Protein AF-A0A5C6MHR3-F1 (afdb_monomer_lite)

InterPro domains:
  IPR046888 Prokaryotic YEATS domain [PF20305] (13-64)

Organism: NCBI:txid1653850

Sequence (77 aa):
MTVKTHATAEPGASAVFYLHPTFRNPVREVALEDGIATLVVRAWGSFTVGVVLAGGRQQLELDLAELPDVSQSFRER

Structure (mmCIF, N/CA/C/O backbone):
data_AF-A0A5C6MHR3-F1
#
_entry.id   AF-A0A5C6MHR3-F1
#
loop_
_atom_site.group_PDB
_atom_site.id
_atom_site.type_symbol
_atom_site.label_atom_id
_atom_site.label_alt_id
_atom_site.label_comp_id
_atom_site.label_asym_id
_atom_site.label_entity_id
_atom_site.label_seq_id
_atom_site.pdbx_PDB_ins_code
_atom_site.Cartn_x
_atom_site.Cartn_y
_atom_site.Cartn_z
_atom_site.occupancy
_atom_site.B_iso_or_equiv
_atom_site.auth_seq_id
_atom_site.auth_comp_id
_atom_site.auth_asym_id
_atom_site.auth_atom_id
_atom_site.pdbx_PDB_model_num
ATOM 1 N N . MET A 1 1 ? -3.791 -8.343 -8.413 1.00 51.75 1 MET A N 1
ATOM 2 C CA . MET A 1 1 ? -2.956 -8.812 -7.293 1.00 51.75 1 MET A CA 1
ATOM 3 C C . MET A 1 1 ? -3.637 -8.398 -6.001 1.00 51.75 1 MET A C 1
ATOM 5 O O . MET A 1 1 ? -4.119 -7.272 -5.951 1.00 51.75 1 MET A O 1
ATOM 9 N N . THR A 1 2 ? -3.736 -9.303 -5.029 1.00 44.03 2 THR A N 1
ATOM 10 C CA . THR A 1 2 ? -4.455 -9.092 -3.763 1.00 44.03 2 THR A CA 1
ATOM 11 C C . THR A 1 2 ? -3.450 -9.233 -2.629 1.00 44.03 2 THR A C 1
ATOM 13 O O . THR A 1 2 ? -2.906 -10.317 -2.442 1.00 44.03 2 THR A O 1
ATOM 16 N N . VAL A 1 3 ? -3.186 -8.152 -1.896 1.00 51.50 3 VAL A N 1
ATOM 17 C CA . VAL A 1 3 ? -2.398 -8.202 -0.656 1.00 51.50 3 VAL A CA 1
ATOM 18 C C . VAL A 1 3 ? -3.359 -8.556 0.479 1.00 51.50 3 VAL A C 1
ATOM 20 O O . VAL A 1 3 ? -4.395 -7.908 0.601 1.00 51.50 3 VAL A O 1
ATOM 23 N N . LYS A 1 4 ? -3.054 -9.598 1.263 1.00 52.28 4 LYS A N 1
ATOM 24 C CA . LYS A 1 4 ? -3.811 -9.983 2.464 1.00 52.28 4 LYS A CA 1
ATOM 25 C C . LYS A 1 4 ? -2.883 -9.907 3.670 1.00 52.28 4 LYS A C 1
ATOM 27 O O . LYS A 1 4 ? -1.923 -10.666 3.748 1.00 52.28 4 LYS A O 1
ATOM 32 N N . THR A 1 5 ? -3.159 -9.003 4.598 1.00 56.69 5 THR A N 1
ATOM 33 C CA . THR A 1 5 ? -2.503 -8.957 5.909 1.00 56.69 5 THR A CA 1
ATOM 34 C C . THR A 1 5 ? -3.438 -9.576 6.945 1.00 56.69 5 THR A C 1
ATOM 36 O O . THR A 1 5 ? -4.630 -9.297 6.921 1.00 56.69 5 THR A O 1
ATOM 39 N N . HIS A 1 6 ? -2.921 -10.446 7.819 1.00 48.66 6 HIS A N 1
ATOM 40 C CA . HIS A 1 6 ? -3.663 -11.004 8.954 1.00 48.66 6 HIS A CA 1
ATOM 41 C C . HIS A 1 6 ? -3.194 -10.306 10.231 1.00 48.66 6 HIS A C 1
ATOM 43 O O . HIS A 1 6 ? -2.105 -10.589 10.729 1.00 48.66 6 HIS A O 1
ATOM 49 N N . ALA A 1 7 ? -4.005 -9.390 10.750 1.00 54.50 7 ALA A N 1
ATOM 50 C CA . ALA A 1 7 ? -3.813 -8.783 12.062 1.00 54.50 7 ALA A CA 1
ATOM 51 C C . ALA A 1 7 ? -5.140 -8.829 12.826 1.00 54.50 7 ALA A C 1
ATOM 53 O O . ALA A 1 7 ? -6.196 -8.582 12.243 1.00 54.50 7 ALA A O 1
ATOM 54 N N . THR A 1 8 ? -5.102 -9.150 14.122 1.00 52.72 8 THR A N 1
ATOM 55 C CA . THR A 1 8 ? -6.277 -9.041 14.998 1.00 52.72 8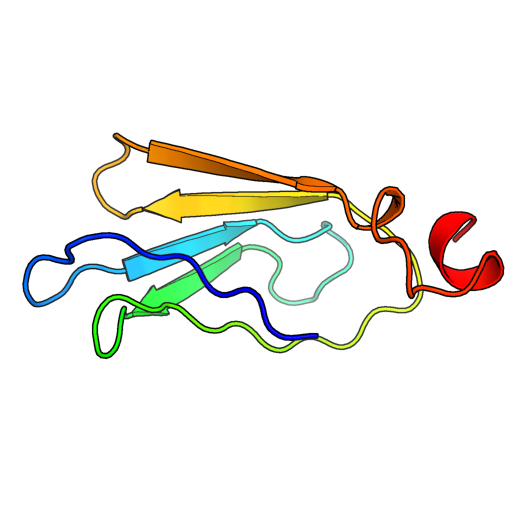 THR A CA 1
ATOM 56 C C . THR A 1 8 ? -6.624 -7.559 15.110 1.00 52.72 8 THR A C 1
ATOM 58 O O . THR A 1 8 ? -5.929 -6.796 15.775 1.00 52.72 8 THR A O 1
ATOM 61 N N . ALA A 1 9 ? -7.625 -7.137 14.349 1.00 55.38 9 ALA A N 1
ATOM 62 C CA . ALA A 1 9 ? -7.955 -5.741 14.136 1.00 55.38 9 ALA A CA 1
ATOM 63 C C . ALA A 1 9 ? -8.983 -5.276 15.170 1.00 55.38 9 ALA A C 1
ATOM 65 O O . ALA A 1 9 ? -10.073 -5.841 15.250 1.00 55.38 9 ALA A O 1
ATOM 66 N N . GLU A 1 10 ? -8.657 -4.238 15.939 1.00 62.81 10 GLU A N 1
ATOM 67 C CA . GLU A 1 10 ? -9.664 -3.506 16.711 1.00 62.81 10 GLU A CA 1
ATOM 68 C C . GLU A 1 10 ? -10.734 -2.932 15.754 1.00 62.81 10 GLU A C 1
ATOM 70 O O . GLU A 1 10 ? -10.402 -2.565 14.618 1.00 62.81 10 GLU A O 1
ATOM 75 N N . PRO A 1 11 ? -12.009 -2.816 16.170 1.00 59.62 11 PRO A N 1
ATOM 76 C CA . PRO A 1 11 ? -13.041 -2.167 15.366 1.00 59.62 11 PRO A CA 1
ATOM 77 C C . PRO A 1 11 ? -12.599 -0.759 14.933 1.00 59.62 11 PRO A C 1
ATOM 79 O O . PRO A 1 11 ? -12.290 0.086 15.770 1.00 59.62 11 PRO A O 1
ATOM 82 N N . GLY A 1 12 ? -12.561 -0.507 13.621 1.00 67.12 12 GLY A N 1
ATOM 83 C CA . GLY A 1 12 ? -12.083 0.760 13.052 1.00 67.12 12 GLY A CA 1
ATOM 84 C C . GLY A 1 12 ? -10.588 0.805 12.712 1.00 67.12 12 GLY A C 1
ATOM 85 O O . GLY A 1 12 ? -10.098 1.860 12.316 1.00 67.12 12 GLY A O 1
ATOM 86 N N . ALA A 1 13 ? -9.857 -0.308 12.829 1.00 81.94 13 ALA A N 1
ATOM 87 C CA . ALA A 1 13 ? -8.487 -0.387 12.337 1.00 81.94 13 ALA A CA 1
ATOM 88 C C . ALA A 1 13 ? -8.424 -0.257 10.804 1.00 81.94 13 ALA A C 1
ATOM 90 O O . ALA A 1 13 ? -9.270 -0.776 10.070 1.00 81.94 13 ALA A O 1
ATOM 91 N N . SER A 1 14 ? -7.369 0.391 10.318 1.00 89.56 14 SER A N 1
ATOM 92 C CA . SER A 1 14 ? -7.066 0.546 8.896 1.00 89.56 14 SER A CA 1
ATOM 93 C C . SER A 1 14 ? -5.599 0.214 8.609 1.00 89.56 14 SER A C 1
ATOM 95 O O . SER A 1 14 ? -4.752 0.175 9.505 1.00 89.56 14 SER A O 1
ATOM 97 N N . ALA A 1 15 ? -5.295 -0.058 7.344 1.00 91.50 15 ALA A N 1
ATOM 98 C CA . ALA A 1 15 ? -3.947 -0.201 6.821 1.00 91.50 15 ALA A CA 1
ATOM 99 C C . ALA A 1 15 ? -3.672 0.920 5.816 1.00 91.50 15 ALA A C 1
ATOM 101 O O . ALA A 1 15 ? -4.471 1.172 4.912 1.00 91.50 15 ALA A O 1
ATOM 102 N N . VAL A 1 16 ? -2.523 1.571 5.955 1.00 93.31 16 VAL A N 1
ATOM 103 C CA . VAL A 1 16 ? -2.023 2.587 5.033 1.00 93.31 16 VAL A CA 1
ATOM 104 C C . VAL A 1 16 ? -1.027 1.930 4.090 1.00 93.31 16 VAL A C 1
ATOM 106 O O . VAL A 1 16 ? 0.034 1.476 4.510 1.00 93.31 16 VAL A O 1
ATOM 109 N N . PHE A 1 17 ? -1.380 1.880 2.811 1.00 93.50 17 PHE A N 1
ATOM 110 C CA . PHE A 1 17 ? -0.546 1.380 1.729 1.00 93.50 17 PHE A CA 1
ATOM 111 C C . PHE A 1 17 ? 0.246 2.526 1.102 1.00 93.50 17 PHE A C 1
ATOM 113 O O . PHE A 1 17 ? -0.328 3.548 0.722 1.00 93.50 17 PHE A O 1
ATOM 120 N N . TYR A 1 18 ? 1.545 2.310 0.933 1.00 94.25 18 TYR A N 1
ATOM 121 C CA . TYR A 1 18 ? 2.488 3.181 0.246 1.00 94.25 18 TYR A CA 1
ATOM 122 C C . TYR A 1 18 ? 2.911 2.497 -1.054 1.00 94.25 18 TYR A C 1
ATOM 124 O O . TYR A 1 18 ? 3.612 1.486 -1.051 1.00 94.25 18 TYR A O 1
ATOM 132 N N . LEU A 1 19 ? 2.427 3.032 -2.169 1.00 94.69 19 LEU A N 1
ATOM 133 C CA . LEU A 1 19 ? 2.721 2.587 -3.526 1.00 94.69 19 LEU A CA 1
ATOM 134 C C . LEU A 1 19 ? 3.815 3.458 -4.150 1.00 94.69 19 LEU A C 1
ATOM 136 O O . LEU A 1 19 ? 4.135 4.542 -3.660 1.00 94.69 19 LEU A O 1
ATOM 140 N N . HIS A 1 20 ? 4.318 3.021 -5.302 1.00 93.56 20 HIS A N 1
ATOM 141 C CA . HIS A 1 20 ? 5.258 3.801 -6.098 1.00 93.56 20 HIS A CA 1
ATOM 142 C C . HIS A 1 20 ? 4.713 5.219 -6.436 1.00 93.56 20 HIS A C 1
ATOM 144 O O . HIS A 1 20 ? 3.519 5.368 -6.718 1.00 93.56 20 HIS A O 1
ATOM 150 N N . PRO A 1 21 ? 5.548 6.277 -6.489 1.00 93.62 21 PRO A N 1
ATOM 151 C CA . PRO A 1 21 ? 5.080 7.653 -6.717 1.00 93.62 21 PRO A CA 1
ATOM 152 C C . PRO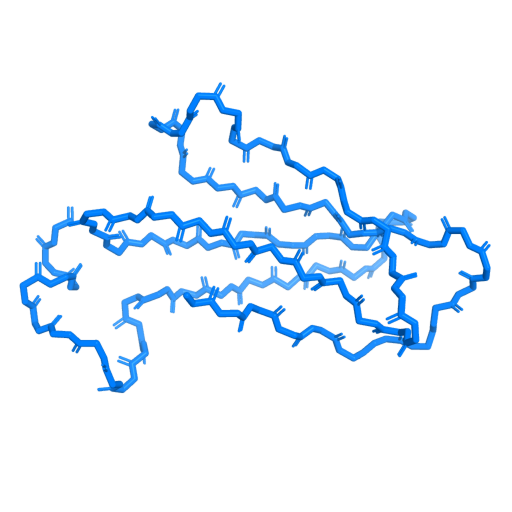 A 1 21 ? 4.376 7.907 -8.060 1.00 93.62 21 PRO A C 1
ATOM 154 O O . PRO A 1 21 ? 3.699 8.918 -8.218 1.00 93.62 21 PRO A O 1
ATOM 157 N N . THR A 1 22 ? 4.515 7.007 -9.039 1.00 94.12 22 THR A N 1
ATOM 158 C CA . THR A 1 22 ? 3.844 7.123 -10.349 1.00 94.12 22 THR A CA 1
ATOM 159 C C . THR A 1 22 ? 2.344 6.834 -10.296 1.00 94.12 22 THR A C 1
ATOM 161 O O . THR A 1 22 ? 1.622 7.140 -11.247 1.00 94.12 22 THR A O 1
ATOM 164 N N . PHE A 1 23 ? 1.837 6.254 -9.205 1.00 93.56 23 PHE A N 1
ATOM 165 C CA . PHE A 1 23 ? 0.401 6.111 -9.001 1.00 93.56 23 PHE A CA 1
ATOM 166 C C . PHE A 1 23 ? -0.228 7.475 -8.689 1.00 93.56 23 PHE A C 1
ATOM 168 O O . PHE A 1 23 ? 0.259 8.208 -7.839 1.00 93.56 23 PHE A O 1
ATOM 175 N N . ARG A 1 24 ? -1.380 7.791 -9.303 1.00 91.81 24 ARG A N 1
ATOM 176 C CA . ARG A 1 24 ? -2.107 9.062 -9.066 1.00 91.81 24 ARG A CA 1
ATOM 177 C C . ARG A 1 24 ? -2.462 9.303 -7.592 1.00 91.81 24 ARG A C 1
ATOM 179 O O . ARG A 1 24 ? -2.562 10.446 -7.168 1.00 91.81 24 ARG A O 1
ATOM 186 N N . ASN A 1 25 ? -2.696 8.228 -6.843 1.00 93.12 25 ASN A N 1
ATOM 187 C CA . ASN A 1 25 ? -2.869 8.270 -5.396 1.00 93.12 25 ASN A CA 1
ATOM 188 C C . ASN A 1 25 ? -1.967 7.190 -4.776 1.00 93.12 25 ASN A C 1
ATOM 190 O O . ASN A 1 25 ? -2.407 6.031 -4.708 1.00 93.12 25 ASN A O 1
ATOM 194 N N . PRO A 1 26 ? -0.706 7.534 -4.451 1.00 94.69 26 PRO A N 1
ATOM 195 C CA . PRO A 1 26 ? 0.296 6.570 -4.020 1.00 94.69 26 PRO A CA 1
ATOM 196 C C . PRO A 1 26 ? 0.145 6.187 -2.545 1.00 94.69 26 PRO A C 1
ATOM 198 O O . PRO A 1 26 ? 0.621 5.131 -2.157 1.00 94.69 26 PRO A O 1
ATOM 201 N N . VAL A 1 27 ? -0.559 6.987 -1.737 1.00 95.38 27 VAL A N 1
ATOM 202 C CA . VAL A 1 27 ? -0.867 6.665 -0.337 1.00 95.38 27 VAL A CA 1
ATOM 203 C C . VAL A 1 27 ? -2.355 6.359 -0.217 1.00 95.38 27 VAL A C 1
ATOM 205 O O . VAL A 1 27 ? -3.194 7.180 -0.586 1.00 95.38 27 VAL A O 1
ATOM 208 N N . ARG A 1 28 ? -2.703 5.161 0.255 1.00 94.38 28 ARG A N 1
ATOM 209 C CA . ARG A 1 28 ? -4.099 4.715 0.349 1.00 94.38 28 ARG A CA 1
ATOM 210 C C . ARG A 1 28 ? -4.377 4.079 1.693 1.00 94.38 28 ARG A C 1
ATOM 212 O O . ARG A 1 28 ? -3.765 3.075 2.031 1.00 94.38 28 ARG A O 1
ATOM 219 N N . GLU A 1 29 ? -5.336 4.631 2.414 1.00 93.31 29 GLU A N 1
ATOM 220 C CA . GLU A 1 29 ? -5.856 4.033 3.635 1.00 93.31 29 GLU A CA 1
ATOM 221 C C . GLU A 1 29 ? -7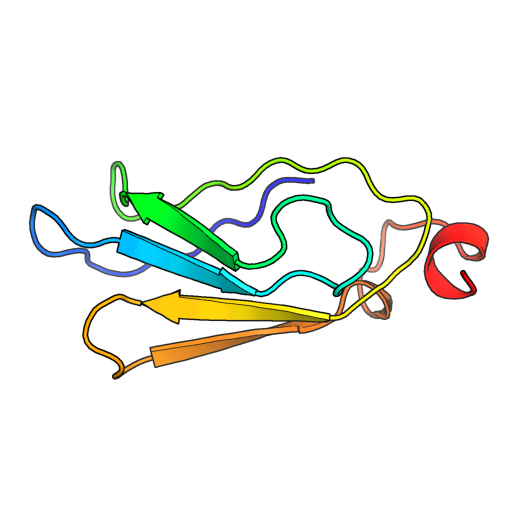.041 3.119 3.306 1.00 93.31 29 GLU 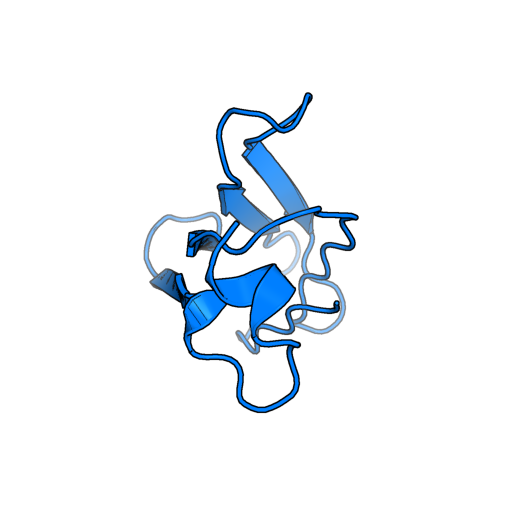A C 1
ATOM 223 O O . GLU A 1 29 ? -7.934 3.496 2.544 1.00 93.31 29 GLU A O 1
ATOM 228 N N . VAL A 1 30 ? -7.021 1.901 3.841 1.00 92.31 30 VAL A N 1
ATOM 229 C CA . VAL A 1 30 ? -8.049 0.876 3.629 1.00 92.31 30 VAL A CA 1
ATOM 230 C C . VAL A 1 30 ? -8.442 0.308 4.987 1.00 92.31 30 VAL A C 1
ATOM 232 O O . VAL A 1 30 ? -7.578 -0.149 5.733 1.00 92.31 30 VAL A O 1
ATOM 235 N N . ALA A 1 31 ? -9.733 0.340 5.314 1.00 90.00 31 ALA A N 1
ATOM 236 C CA . ALA A 1 31 ? -10.250 -0.275 6.532 1.00 90.00 31 ALA A CA 1
ATOM 237 C C . ALA A 1 31 ? -10.018 -1.794 6.520 1.00 90.00 31 ALA A C 1
ATOM 239 O O . ALA A 1 31 ? -10.033 -2.424 5.461 1.00 90.00 31 ALA A O 1
ATOM 240 N N . LEU A 1 32 ? -9.798 -2.379 7.696 1.00 87.62 32 LEU A N 1
ATOM 241 C CA . LEU A 1 32 ? -9.758 -3.828 7.834 1.00 87.62 32 LEU A CA 1
ATOM 242 C C . LEU A 1 32 ? -11.194 -4.362 7.895 1.00 87.62 32 LEU A C 1
ATOM 244 O O . LEU A 1 32 ? -11.996 -3.916 8.712 1.00 87.62 32 LEU A O 1
ATOM 248 N N . GLU A 1 33 ? -11.485 -5.355 7.062 1.00 87.12 33 GLU A N 1
ATOM 249 C CA . GLU A 1 33 ? -12.716 -6.146 7.086 1.00 87.12 33 GLU A CA 1
ATOM 250 C C . GLU A 1 33 ? -12.329 -7.584 7.448 1.00 87.12 33 GLU A C 1
ATOM 252 O O . GLU A 1 33 ? -11.451 -8.169 6.813 1.00 87.12 33 GLU A O 1
ATOM 257 N N . ASP A 1 34 ? -12.899 -8.128 8.528 1.00 84.50 34 ASP A N 1
ATOM 258 C CA . ASP A 1 34 ? -12.545 -9.452 9.072 1.00 84.50 34 ASP A CA 1
ATOM 259 C C . ASP A 1 34 ? -11.027 -9.660 9.282 1.00 84.50 34 ASP A C 1
ATOM 261 O O . ASP A 1 34 ? -10.468 -10.732 9.043 1.00 84.50 34 ASP A O 1
ATOM 265 N N . GLY A 1 35 ? -10.334 -8.603 9.726 1.00 80.88 35 GLY A N 1
ATOM 266 C CA . GLY A 1 35 ? -8.887 -8.616 9.967 1.00 80.88 35 GLY A CA 1
ATOM 267 C C . GLY A 1 35 ? -8.024 -8.532 8.705 1.00 80.88 35 GLY A C 1
ATOM 268 O O . GLY A 1 35 ? -6.811 -8.712 8.806 1.00 80.88 35 GLY A O 1
ATOM 269 N N . ILE A 1 36 ? -8.624 -8.253 7.540 1.00 85.31 36 ILE A N 1
ATOM 270 C CA . ILE A 1 36 ? -7.951 -8.180 6.239 1.00 85.31 36 ILE A CA 1
ATOM 271 C C . ILE A 1 36 ? -8.163 -6.798 5.613 1.00 85.31 36 ILE A C 1
ATOM 273 O O . ILE A 1 36 ? -9.290 -6.351 5.427 1.00 85.31 36 ILE A O 1
ATOM 277 N N . ALA A 1 37 ? -7.077 -6.143 5.201 1.00 89.75 37 ALA A N 1
ATOM 278 C CA . ALA A 1 37 ? -7.137 -4.976 4.319 1.00 89.75 37 ALA A CA 1
ATOM 279 C C . ALA A 1 37 ? -6.767 -5.386 2.888 1.00 89.75 37 ALA A C 1
ATOM 281 O O . ALA A 1 37 ? -5.704 -5.966 2.667 1.00 89.75 37 ALA A O 1
ATOM 282 N N . THR A 1 38 ? -7.624 -5.072 1.911 1.00 92.00 38 THR A N 1
ATOM 283 C CA . THR A 1 38 ? -7.413 -5.442 0.502 1.00 92.00 38 THR A CA 1
ATOM 284 C C . THR A 1 38 ? -7.251 -4.213 -0.385 1.00 92.00 38 THR A C 1
ATOM 286 O O . THR A 1 38 ? -8.164 -3.402 -0.518 1.00 92.00 38 THR A O 1
ATOM 289 N N . LEU A 1 39 ? -6.116 -4.121 -1.082 1.00 91.56 39 LEU A N 1
ATOM 290 C CA . LEU A 1 39 ? -5.877 -3.116 -2.116 1.00 91.56 39 LEU A CA 1
ATOM 291 C C . LEU A 1 39 ? -5.670 -3.781 -3.482 1.00 91.56 39 LEU A C 1
ATOM 293 O O . LEU A 1 39 ? -4.790 -4.624 -3.647 1.00 91.56 39 LEU A O 1
ATOM 297 N N . VAL A 1 40 ? -6.455 -3.360 -4.481 1.00 91.50 40 VAL A N 1
ATOM 298 C CA . VAL A 1 40 ? -6.333 -3.816 -5.874 1.00 91.50 40 VAL A CA 1
ATOM 299 C C . VAL A 1 40 ? -5.819 -2.677 -6.748 1.00 91.50 40 VAL A C 1
ATOM 301 O O . VAL A 1 40 ? -6.446 -1.622 -6.858 1.00 91.50 40 VAL A O 1
ATOM 304 N N . VAL A 1 41 ? -4.684 -2.904 -7.408 1.00 89.81 41 VAL A N 1
ATOM 305 C CA . VAL A 1 41 ? -4.065 -1.953 -8.341 1.00 89.81 41 VAL A CA 1
ATOM 306 C C . VAL A 1 41 ? -3.648 -2.644 -9.638 1.00 89.81 41 VAL A C 1
ATOM 308 O O . VAL A 1 41 ? -3.415 -3.854 -9.671 1.00 89.81 41 VAL A O 1
ATOM 311 N N . ARG A 1 42 ? -3.559 -1.862 -10.718 1.00 90.06 42 ARG A N 1
ATOM 312 C CA . ARG A 1 42 ? -2.919 -2.266 -11.975 1.00 90.06 42 ARG A CA 1
ATOM 313 C C . ARG A 1 42 ? -1.552 -1.601 -12.055 1.00 90.06 42 ARG A C 1
ATOM 315 O O . ARG A 1 42 ? -1.460 -0.397 -11.830 1.00 90.06 42 ARG A O 1
ATOM 322 N N . ALA A 1 43 ? -0.531 -2.378 -12.389 1.00 87.12 43 ALA A N 1
ATOM 323 C CA . ALA A 1 43 ? 0.848 -1.929 -12.495 1.00 87.12 43 ALA A CA 1
ATOM 324 C C . ALA A 1 43 ? 1.499 -2.491 -13.760 1.00 87.12 43 ALA A C 1
ATOM 326 O O . ALA A 1 43 ? 1.074 -3.531 -14.262 1.00 87.12 43 ALA A O 1
ATOM 327 N N . TRP A 1 44 ? 2.524 -1.797 -14.246 1.00 85.88 44 TRP A N 1
ATOM 328 C CA . TRP A 1 44 ? 3.273 -2.159 -15.456 1.00 85.88 44 TRP A CA 1
ATOM 329 C C . TRP A 1 44 ? 4.700 -2.635 -15.167 1.00 85.88 44 TRP A C 1
ATOM 331 O O . TRP A 1 44 ? 5.396 -3.040 -16.092 1.00 85.88 44 TRP A O 1
ATOM 341 N N . GLY A 1 45 ? 5.110 -2.578 -13.904 1.00 85.56 45 GLY A N 1
ATOM 342 C CA . GLY A 1 45 ? 6.422 -2.974 -13.423 1.00 85.56 45 GLY A CA 1
ATOM 343 C C . GLY A 1 45 ? 6.367 -3.316 -11.943 1.00 85.56 45 GLY A C 1
ATOM 344 O O . GLY A 1 45 ? 5.325 -3.129 -11.293 1.00 85.56 45 GLY A O 1
ATOM 345 N N . SER A 1 46 ? 7.476 -3.838 -11.444 1.00 86.12 46 SER A N 1
ATOM 346 C CA . SER A 1 46 ? 7.626 -4.241 -10.053 1.00 86.12 46 SER A CA 1
ATOM 347 C C . SER A 1 46 ? 8.073 -3.060 -9.200 1.00 86.12 46 SER A C 1
ATOM 349 O O . SER A 1 46 ? 8.721 -2.127 -9.663 1.00 86.12 46 SER A O 1
ATOM 351 N N . PHE A 1 47 ? 7.645 -3.056 -7.949 1.00 86.94 47 PHE A N 1
ATOM 352 C CA . PHE A 1 47 ? 7.991 -2.035 -6.974 1.00 86.94 47 PHE A CA 1
ATOM 353 C C . PHE A 1 47 ? 7.724 -2.595 -5.588 1.00 86.94 47 PHE A C 1
ATOM 355 O O . PHE A 1 47 ? 6.947 -3.535 -5.431 1.00 86.94 47 PHE A O 1
ATOM 362 N N . THR A 1 48 ? 8.303 -1.971 -4.580 1.00 90.25 48 THR A N 1
ATOM 363 C CA . THR A 1 48 ? 8.003 -2.284 -3.190 1.00 90.25 48 THR A CA 1
ATOM 364 C C . THR A 1 48 ? 6.691 -1.632 -2.759 1.00 90.25 48 THR A C 1
ATOM 366 O O . THR A 1 48 ? 6.471 -0.439 -2.981 1.00 90.25 48 THR A O 1
ATOM 369 N N . VAL A 1 49 ? 5.821 -2.402 -2.108 1.00 90.62 49 VAL A N 1
ATOM 370 C CA . VAL A 1 49 ? 4.635 -1.897 -1.409 1.00 90.62 49 VAL A CA 1
ATOM 371 C C . VAL A 1 49 ? 4.933 -1.838 0.084 1.00 90.62 49 VAL A C 1
ATOM 373 O O . VAL A 1 49 ? 5.147 -2.870 0.719 1.00 90.62 49 VAL A O 1
ATOM 376 N N . GLY A 1 50 ? 4.893 -0.637 0.656 1.00 90.75 50 GLY A N 1
ATOM 377 C CA . GLY A 1 50 ? 4.901 -0.455 2.107 1.00 90.75 50 GLY A CA 1
ATOM 378 C C . GLY A 1 50 ? 3.483 -0.527 2.671 1.00 90.75 50 GLY A C 1
ATOM 379 O O . GLY A 1 50 ? 2.546 -0.017 2.057 1.00 90.75 50 GLY A O 1
ATOM 380 N N . VAL A 1 51 ? 3.305 -1.131 3.843 1.00 91.69 51 VAL A N 1
ATOM 381 C CA . VAL A 1 51 ? 2.023 -1.187 4.556 1.00 91.69 51 VAL A CA 1
ATOM 382 C C . VAL A 1 51 ? 2.239 -0.884 6.032 1.00 91.69 51 VAL A C 1
ATOM 384 O O . VAL A 1 51 ? 3.098 -1.477 6.678 1.00 91.69 51 VAL A O 1
ATOM 387 N N . VAL A 1 52 ? 1.431 0.013 6.589 1.00 89.88 52 VAL A N 1
ATOM 388 C CA . VAL A 1 52 ? 1.452 0.354 8.017 1.00 89.88 52 VAL A CA 1
ATOM 389 C C . VAL A 1 52 ? 0.053 0.189 8.592 1.00 89.88 52 VAL A C 1
ATOM 391 O O . VAL A 1 52 ? -0.901 0.718 8.031 1.00 89.88 52 VAL A O 1
ATOM 394 N N . LEU A 1 53 ? -0.092 -0.513 9.717 1.00 87.00 53 LEU A N 1
ATOM 395 C CA . LEU A 1 53 ? -1.364 -0.514 10.450 1.00 87.00 53 LEU A CA 1
ATOM 396 C C . LEU A 1 53 ? -1.551 0.833 11.158 1.00 87.00 53 LEU A C 1
ATOM 398 O O . LEU A 1 53 ? -0.633 1.324 11.825 1.00 87.00 53 LEU A O 1
ATOM 402 N N . ALA A 1 54 ? -2.734 1.432 11.028 1.00 69.88 54 ALA A N 1
ATOM 403 C CA . ALA A 1 54 ? -3.069 2.677 11.706 1.00 69.88 54 ALA A CA 1
ATOM 404 C C . ALA A 1 54 ? -2.895 2.509 13.224 1.00 69.88 54 ALA A C 1
ATOM 406 O O . ALA A 1 54 ? -3.396 1.564 13.829 1.00 69.88 54 ALA A O 1
ATOM 407 N N . GLY A 1 55 ? -2.091 3.393 13.823 1.00 65.62 55 GLY A N 1
ATOM 408 C CA . GLY A 1 55 ? -1.544 3.228 15.178 1.00 65.62 55 GLY A CA 1
ATOM 409 C C . GLY A 1 55 ? -0.035 2.940 15.216 1.00 65.62 55 GLY A C 1
ATOM 410 O O . GLY A 1 55 ? 0.560 2.945 16.292 1.00 65.62 55 GLY A O 1
ATOM 411 N N . GLY A 1 56 ? 0.601 2.735 14.055 1.00 58.16 56 GLY A N 1
ATOM 412 C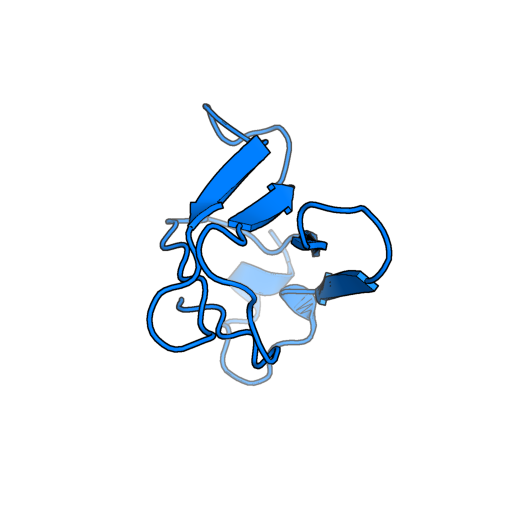 CA . GLY A 1 56 ? 2.046 2.906 13.838 1.00 58.16 56 GLY A CA 1
ATOM 413 C C . GLY A 1 56 ? 2.963 1.813 14.395 1.00 58.16 56 GLY A C 1
ATOM 414 O O . GLY A 1 56 ? 4.180 1.946 14.303 1.00 58.16 56 GLY A O 1
ATOM 415 N N . ARG A 1 57 ? 2.419 0.738 14.976 1.00 63.91 57 ARG A N 1
ATOM 416 C CA . ARG A 1 57 ? 3.228 -0.290 15.661 1.00 63.91 57 ARG A CA 1
ATOM 417 C C . ARG A 1 57 ? 3.718 -1.431 14.774 1.00 63.91 57 ARG A C 1
ATOM 419 O O . ARG A 1 57 ? 4.644 -2.123 15.178 1.00 63.91 57 ARG A O 1
ATOM 426 N N . GLN A 1 58 ? 3.116 -1.649 13.607 1.00 71.12 58 GLN A N 1
ATOM 427 C CA . GLN A 1 58 ? 3.547 -2.688 12.671 1.00 71.12 58 GLN A CA 1
ATOM 428 C C . GLN A 1 58 ? 3.700 -2.112 11.268 1.00 71.12 58 GLN A C 1
ATOM 430 O O . GLN A 1 58 ? 2.773 -1.494 10.738 1.00 71.12 58 GLN A O 1
ATOM 435 N N . GLN A 1 59 ? 4.878 -2.340 10.694 1.00 76.31 59 GLN A N 1
ATOM 436 C CA . GLN A 1 59 ? 5.220 -2.017 9.316 1.00 76.31 59 GLN A CA 1
ATOM 437 C C . GLN A 1 59 ? 5.510 -3.329 8.592 1.00 76.31 59 GLN A C 1
ATOM 439 O O . GLN A 1 59 ? 6.231 -4.177 9.117 1.00 76.31 59 GLN A O 1
ATOM 444 N N . LEU A 1 60 ? 4.915 -3.504 7.420 1.00 80.38 60 LEU A N 1
ATOM 445 C CA . LEU A 1 60 ? 5.202 -4.604 6.514 1.00 80.38 60 LEU A CA 1
ATOM 446 C C . LEU A 1 60 ? 5.688 -4.026 5.192 1.00 80.38 60 LEU A C 1
ATOM 448 O O . LEU A 1 60 ? 5.153 -3.034 4.698 1.00 80.38 60 LEU A O 1
ATOM 452 N N . GLU A 1 61 ? 6.673 -4.687 4.610 1.00 80.62 61 GLU A N 1
ATOM 453 C CA . GLU A 1 61 ? 7.197 -4.379 3.291 1.00 80.62 61 GLU A CA 1
ATOM 454 C C . GLU A 1 61 ? 7.022 -5.614 2.409 1.00 80.62 61 GLU A C 1
ATOM 456 O O . GLU A 1 61 ? 7.317 -6.731 2.835 1.00 80.62 61 GLU A O 1
ATOM 461 N N . LEU A 1 62 ? 6.490 -5.418 1.204 1.00 82.19 62 LEU A N 1
ATOM 462 C CA . LEU A 1 62 ? 6.363 -6.461 0.196 1.00 82.19 62 LEU A CA 1
ATOM 463 C C . LEU A 1 62 ? 7.066 -6.005 -1.079 1.00 82.19 62 LEU A C 1
ATOM 465 O O . LEU A 1 62 ? 6.576 -5.101 -1.759 1.00 82.19 62 LEU A O 1
ATOM 469 N N . ASP A 1 63 ? 8.170 -6.659 -1.423 1.00 82.88 63 ASP A N 1
ATOM 470 C CA . ASP A 1 63 ? 8.822 -6.475 -2.715 1.00 82.88 63 ASP A CA 1
ATOM 471 C C . ASP A 1 63 ? 8.142 -7.344 -3.783 1.00 82.88 63 ASP A C 1
ATOM 473 O O . ASP A 1 63 ? 8.101 -8.574 -3.704 1.00 82.88 63 ASP A O 1
ATOM 477 N N . LEU A 1 64 ? 7.576 -6.698 -4.803 1.00 80.19 64 LEU A N 1
ATOM 478 C CA . LEU A 1 64 ? 6.917 -7.397 -5.902 1.00 80.19 64 LEU A CA 1
ATOM 479 C C . LEU A 1 64 ? 7.897 -8.049 -6.879 1.00 80.19 64 LEU A C 1
ATOM 481 O O . LEU A 1 64 ? 7.476 -8.911 -7.655 1.00 80.19 64 LEU A O 1
ATOM 485 N N . ALA A 1 65 ? 9.176 -7.670 -6.849 1.00 80.62 65 ALA A N 1
ATOM 486 C CA . ALA A 1 65 ? 10.216 -8.313 -7.640 1.00 80.62 65 ALA A CA 1
ATOM 487 C C . ALA A 1 65 ? 10.511 -9.744 -7.155 1.00 80.62 65 ALA A C 1
ATOM 489 O O . ALA A 1 65 ? 10.917 -10.587 -7.955 1.00 80.62 65 ALA A O 1
ATOM 490 N N . GLU A 1 66 ? 10.242 -10.053 -5.883 1.00 81.31 66 GLU A N 1
ATOM 491 C CA . GLU A 1 66 ? 10.492 -11.372 -5.285 1.00 81.31 66 GLU A CA 1
ATOM 492 C C . GLU A 1 66 ? 9.349 -12.377 -5.498 1.00 81.31 66 GLU A C 1
ATOM 494 O O . GLU A 1 66 ? 9.472 -13.553 -5.148 1.00 81.31 66 GLU A O 1
ATOM 499 N N . LEU A 1 67 ? 8.225 -11.954 -6.089 1.00 80.62 67 LEU A N 1
ATOM 500 C CA . LEU A 1 67 ? 7.094 -12.853 -6.304 1.00 80.62 67 LEU A CA 1
ATOM 501 C C . LEU A 1 67 ? 7.461 -13.972 -7.305 1.00 80.62 67 LEU A C 1
ATOM 503 O O . LEU A 1 67 ? 7.950 -13.686 -8.405 1.00 80.62 67 LEU A O 1
ATOM 507 N N . PRO A 1 68 ? 7.197 -15.253 -6.978 1.00 79.12 68 PRO A N 1
ATOM 508 C CA . PRO A 1 68 ? 7.593 -16.372 -7.834 1.00 79.12 68 PRO A CA 1
ATOM 509 C C . PRO A 1 68 ? 6.799 -16.412 -9.149 1.00 79.12 68 PRO A C 1
ATOM 511 O O . PRO A 1 68 ? 7.368 -16.695 -10.203 1.00 79.12 68 PRO A O 1
ATOM 514 N N . ASP A 1 69 ? 5.520 -16.028 -9.107 1.00 82.12 69 ASP A N 1
ATOM 515 C CA . ASP A 1 69 ? 4.558 -16.213 -10.204 1.00 82.12 69 ASP A CA 1
ATOM 516 C C . ASP A 1 69 ? 4.368 -14.977 -11.109 1.00 82.12 69 ASP A C 1
ATOM 518 O O . ASP A 1 69 ? 3.386 -14.885 -11.849 1.00 82.12 69 ASP A O 1
ATOM 522 N N . VAL A 1 70 ? 5.280 -13.999 -11.068 1.00 80.25 70 VAL A N 1
ATOM 523 C CA . VAL A 1 70 ? 5.250 -12.839 -11.984 1.00 80.25 70 VAL A CA 1
ATOM 524 C C . VAL A 1 70 ? 6.217 -13.023 -13.157 1.00 80.25 70 VAL A C 1
ATOM 526 O O . VAL A 1 70 ? 7.246 -13.692 -13.045 1.00 80.25 70 VAL A O 1
ATOM 529 N N . SER A 1 71 ? 5.894 -12.441 -14.318 1.00 81.06 71 SER A N 1
ATOM 530 C CA . SER A 1 71 ? 6.758 -12.538 -15.499 1.00 81.06 71 SER A CA 1
ATOM 531 C C . SER A 1 71 ? 8.088 -11.813 -15.277 1.00 81.06 71 SER A C 1
ATOM 533 O O . SER A 1 71 ? 8.153 -10.796 -14.591 1.00 81.06 71 SER A O 1
ATOM 535 N N . GLN A 1 72 ? 9.157 -12.286 -15.923 1.00 79.25 72 GLN A N 1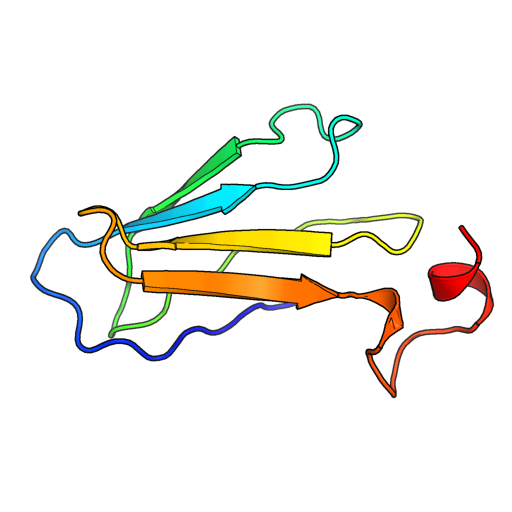
ATOM 536 C CA . GLN A 1 72 ? 10.457 -11.606 -15.889 1.00 79.25 72 GLN A CA 1
ATOM 537 C C . GLN A 1 72 ? 10.355 -10.153 -16.380 1.00 79.25 72 GLN A C 1
ATOM 539 O O . GLN A 1 72 ? 10.866 -9.244 -15.739 1.00 79.25 72 GLN A O 1
ATOM 544 N N . SER A 1 73 ? 9.584 -9.924 -17.446 1.00 78.88 73 SER A N 1
ATOM 545 C CA . SER A 1 73 ? 9.312 -8.583 -17.967 1.00 78.88 73 SER A CA 1
ATOM 546 C C . SER A 1 73 ? 8.616 -7.657 -16.971 1.00 78.88 73 SER A C 1
ATOM 548 O O . SER A 1 73 ? 8.749 -6.450 -17.104 1.00 78.88 73 SER A O 1
ATOM 550 N N . PHE A 1 74 ? 7.868 -8.188 -16.002 1.00 79.44 74 PHE A N 1
ATOM 551 C CA . PHE A 1 74 ? 7.257 -7.392 -14.939 1.00 79.44 74 PHE A CA 1
ATOM 552 C C . PHE A 1 74 ? 8.275 -7.047 -13.845 1.00 79.44 74 PHE A C 1
ATOM 554 O O . PHE A 1 74 ? 8.214 -5.953 -13.300 1.00 79.44 74 PHE A O 1
ATOM 561 N N . ARG A 1 75 ? 9.229 -7.945 -13.560 1.00 80.06 75 ARG A N 1
ATOM 562 C CA . ARG A 1 75 ? 10.313 -7.724 -12.584 1.00 80.06 75 ARG A CA 1
ATOM 563 C C . ARG A 1 75 ? 11.364 -6.717 -13.057 1.00 80.06 75 ARG A C 1
ATOM 565 O O . ARG A 1 75 ? 11.947 -6.011 -12.253 1.00 80.06 75 ARG A O 1
ATOM 572 N N . GLU A 1 76 ? 11.611 -6.651 -14.361 1.00 78.06 76 GLU A N 1
ATOM 573 C CA . GLU A 1 76 ? 12.656 -5.801 -14.957 1.00 78.06 76 GLU A CA 1
ATOM 574 C C . GLU A 1 76 ? 12.161 -4.398 -15.375 1.00 78.06 76 GLU A C 1
ATOM 576 O O . GLU A 1 76 ? 12.910 -3.634 -15.985 1.00 78.06 76 GLU A O 1
ATOM 581 N N . ARG A 1 77 ? 10.893 -4.072 -15.097 1.00 67.69 77 ARG A N 1
ATOM 582 C CA . ARG A 1 77 ? 10.225 -2.798 -15.420 1.00 67.69 77 ARG A CA 1
ATOM 583 C C . ARG A 1 77 ? 10.048 -1.949 -14.177 1.00 67.69 77 ARG A C 1
ATOM 585 O O . ARG A 1 77 ? 10.211 -0.718 -14.323 1.00 67.69 77 ARG A O 1
#

Secondary structure (DSSP, 8-state):
--------PPTT-EEEEE--TTSSS-EEEEE-BTTB-------SS--EEEEEETTSS-EEEEEGGG-TTS-HHHHT-

pLDDT: mean 80.48, std 13.59, range [44.03, 95.38]

Radius of gyration: 13.04 Å; chains: 1; bounding box: 26×25×35 Å

Foldseek 3Di:
DWDWDADPDDVFKWKWKAADPPDPCRTDIATDDPRTGTDDDDDQAWDKIWIAIPVGPDIDIDTRLPDPPDDPSRNVD